Protein AF-A0A3D1GCQ6-F1 (afdb_monomer)

pLDDT: mean 86.33, std 13.27, range [51.41, 97.94]

Secondary structure (DSSP, 8-state):
-HHHHHHHHTPPPSS-HHHHHHHHHHHHHHHHHHHTTS---PPP-TTTTGGGS----HHHHHTT--

Solvent-accessible surface area (backbone atoms only — not comparable to full-atom values): 4219 Å² total; per-residue (Å²): 110,66,70,62,49,20,66,76,68,72,46,58,52,91,69,56,72,54,60,54,50,56,60,62,46,50,59,64,52,48,53,53,19,53,76,60,75,63,44,93,72,88,80,83,71,78,61,77,67,54,78,75,54,90,66,60,59,58,47,55,48,60,71,71,80,109

Foldseek 3Di:
DQVVVCVVVVADDQADPQNVVQVVVVVVVCVVCVVVVNDDDDGDDPPVCCVVPPDDRSNVNVVVVD

Structure (mmCIF, N/CA/C/O backbone):
data_AF-A0A3D1GCQ6-F1
#
_entry.id   AF-A0A3D1GCQ6-F1
#
loop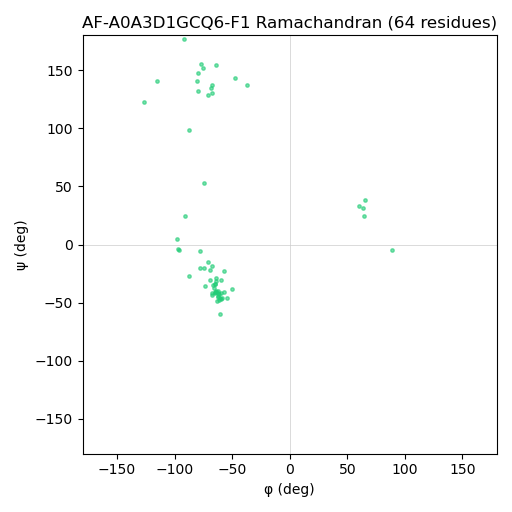_
_atom_site.group_PDB
_atom_site.id
_atom_site.type_symbol
_atom_site.label_atom_id
_atom_site.label_alt_id
_atom_site.label_comp_id
_atom_site.label_asym_id
_atom_site.label_entity_id
_atom_site.label_seq_id
_atom_site.pdbx_PDB_ins_code
_atom_site.Cartn_x
_atom_site.Cartn_y
_atom_site.Cartn_z
_atom_site.occupancy
_atom_site.B_iso_or_equiv
_atom_site.auth_seq_id
_atom_site.auth_comp_id
_atom_site.auth_asym_id
_atom_site.auth_atom_id
_atom_site.pdbx_PDB_model_num
ATOM 1 N N . TYR A 1 1 ? 14.185 12.538 -9.412 1.00 80.06 1 TYR A N 1
ATOM 2 C CA . TYR A 1 1 ? 14.155 12.145 -10.836 1.00 80.06 1 TYR A CA 1
ATOM 3 C C . TYR A 1 1 ? 13.771 10.676 -11.073 1.00 80.06 1 TYR A C 1
ATOM 5 O O . TYR A 1 1 ? 13.536 10.333 -12.219 1.00 80.06 1 TYR A O 1
ATOM 13 N N . ARG A 1 2 ? 13.621 9.823 -10.039 1.00 86.56 2 ARG A N 1
ATOM 14 C CA . ARG A 1 2 ? 13.346 8.375 -10.180 1.00 86.56 2 ARG A CA 1
ATOM 15 C C . ARG A 1 2 ? 12.122 8.024 -11.033 1.00 86.56 2 ARG A C 1
ATOM 17 O O . ARG A 1 2 ? 12.250 7.205 -11.928 1.00 86.56 2 ARG A O 1
ATOM 24 N N . LEU A 1 3 ? 10.987 8.697 -10.829 1.00 90.44 3 LEU A N 1
ATOM 25 C CA . LEU A 1 3 ? 9.767 8.457 -11.616 1.00 90.44 3 LEU A CA 1
ATOM 26 C C . LEU A 1 3 ? 9.969 8.742 -13.110 1.00 90.44 3 LEU A C 1
ATOM 28 O O . LEU A 1 3 ? 9.622 7.924 -13.952 1.00 90.44 3 LEU A O 1
ATOM 32 N N . ILE A 1 4 ? 10.570 9.889 -13.437 1.00 93.31 4 ILE A N 1
ATOM 33 C CA . ILE A 1 4 ? 10.845 10.282 -14.827 1.00 93.31 4 ILE A CA 1
ATOM 34 C C . ILE A 1 4 ? 11.857 9.318 -15.457 1.00 93.31 4 ILE A C 1
ATOM 36 O O . ILE A 1 4 ? 11.691 8.906 -16.598 1.00 93.31 4 ILE A O 1
ATOM 40 N N . THR A 1 5 ? 12.889 8.921 -14.712 1.00 90.62 5 THR A N 1
ATOM 41 C CA . THR A 1 5 ? 13.869 7.929 -15.166 1.00 90.62 5 THR A CA 1
ATOM 42 C C . THR A 1 5 ? 13.226 6.570 -15.421 1.00 90.62 5 THR A C 1
ATOM 44 O O . THR A 1 5 ? 13.491 5.981 -16.461 1.00 90.62 5 THR A O 1
ATOM 47 N N . ALA A 1 6 ? 12.358 6.097 -14.526 1.00 89.19 6 ALA A N 1
ATOM 48 C CA . ALA A 1 6 ? 11.644 4.839 -14.703 1.00 89.19 6 ALA A CA 1
ATOM 49 C C . ALA A 1 6 ? 10.745 4.877 -15.945 1.00 89.19 6 ALA A C 1
ATOM 51 O O . ALA A 1 6 ? 10.781 3.954 -16.751 1.00 89.19 6 ALA A O 1
ATOM 52 N N . LEU A 1 7 ? 10.044 5.994 -16.166 1.00 92.19 7 LEU A N 1
ATOM 53 C CA . LEU A 1 7 ? 9.231 6.198 -17.363 1.00 92.19 7 LEU A CA 1
ATOM 54 C C . LEU A 1 7 ? 10.073 6.196 -18.648 1.00 92.19 7 LEU A C 1
ATOM 56 O O . LEU A 1 7 ? 9.712 5.536 -19.616 1.00 92.19 7 LEU A O 1
ATOM 60 N N . ASN A 1 8 ? 11.207 6.902 -18.651 1.00 94.25 8 ASN A N 1
ATOM 61 C CA . ASN A 1 8 ? 12.086 6.987 -19.820 1.00 94.25 8 ASN A CA 1
ATOM 62 C C . ASN A 1 8 ? 12.797 5.662 -20.137 1.00 94.25 8 ASN A C 1
ATOM 64 O O . ASN A 1 8 ? 13.112 5.409 -21.295 1.00 94.25 8 ASN A O 1
ATOM 68 N N . LEU A 1 9 ? 13.079 4.840 -19.122 1.00 91.38 9 LEU A N 1
ATOM 69 C CA . LEU A 1 9 ? 13.781 3.561 -19.262 1.00 91.38 9 LEU A CA 1
ATOM 70 C C . LEU A 1 9 ? 12.836 2.350 -19.332 1.00 91.38 9 LEU A C 1
ATOM 72 O O . LEU A 1 9 ? 13.311 1.231 -19.498 1.00 91.38 9 LEU A O 1
ATOM 76 N N . GLY A 1 10 ? 11.522 2.548 -19.182 1.00 89.44 10 GLY A N 1
ATOM 77 C CA . GLY A 1 10 ? 10.552 1.451 -19.093 1.00 89.44 10 GLY A CA 1
ATOM 78 C C . GLY A 1 10 ? 10.741 0.567 -17.855 1.00 89.44 10 GLY A C 1
ATOM 79 O O . GLY A 1 10 ? 10.359 -0.600 -17.871 1.00 89.44 10 GLY A O 1
ATOM 80 N N . LEU A 1 11 ? 11.352 1.103 -16.795 1.00 88.62 11 LEU A N 1
ATOM 81 C CA . LEU A 1 11 ? 11.536 0.389 -15.535 1.00 88.62 11 LEU A CA 1
ATOM 82 C C . LEU A 1 11 ? 10.241 0.432 -14.720 1.00 88.62 11 LEU A C 1
ATOM 84 O O . LEU A 1 11 ? 9.515 1.433 -14.759 1.00 88.62 11 LEU A O 1
ATOM 88 N N . PRO A 1 12 ? 9.958 -0.61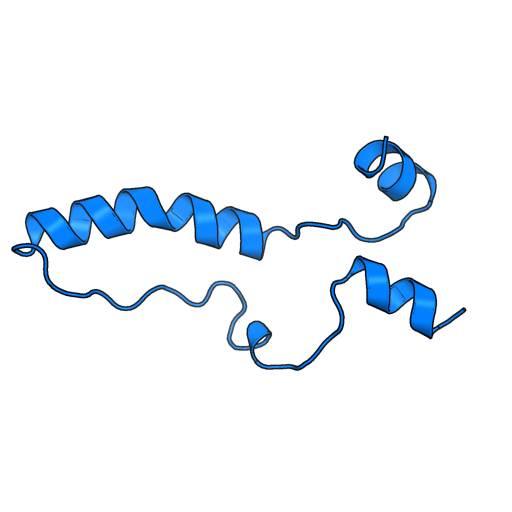2 -13.932 1.00 87.44 12 PRO A N 1
ATOM 89 C CA . PRO A 1 12 ? 8.866 -0.563 -12.988 1.00 87.44 12 PRO A CA 1
ATOM 90 C C . PRO A 1 12 ? 9.121 0.497 -11.912 1.00 87.44 12 PRO A C 1
ATOM 92 O O . PRO A 1 12 ? 10.259 0.861 -11.599 1.00 87.44 12 PRO A O 1
ATOM 95 N N . LEU A 1 13 ? 8.027 0.992 -11.343 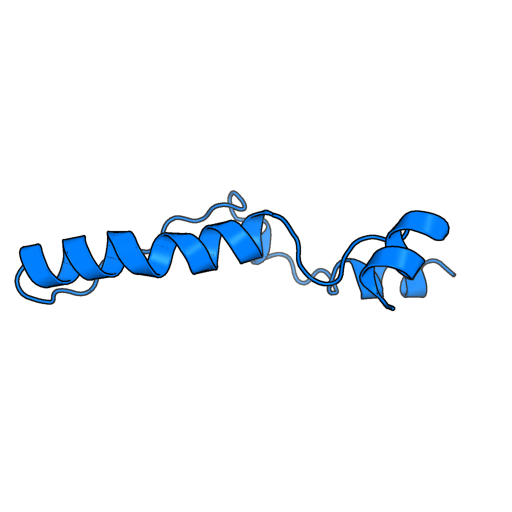1.00 87.62 13 LEU A N 1
ATOM 96 C CA . LEU A 1 13 ? 8.069 2.007 -10.303 1.00 87.62 13 LEU A CA 1
ATOM 97 C C . LEU A 1 13 ? 8.457 1.412 -8.950 1.00 87.62 13 LEU A C 1
ATOM 99 O O . LEU A 1 13 ? 8.206 0.248 -8.648 1.00 87.62 13 LEU A O 1
ATOM 103 N N . ASP A 1 14 ? 9.012 2.277 -8.108 1.00 86.38 14 ASP A N 1
ATOM 104 C CA . ASP A 1 14 ? 9.365 1.964 -6.722 1.00 86.38 14 ASP A CA 1
ATOM 105 C C . ASP A 1 14 ? 8.133 1.626 -5.862 1.00 86.38 14 ASP A C 1
ATOM 107 O O . ASP A 1 14 ? 8.247 0.907 -4.874 1.00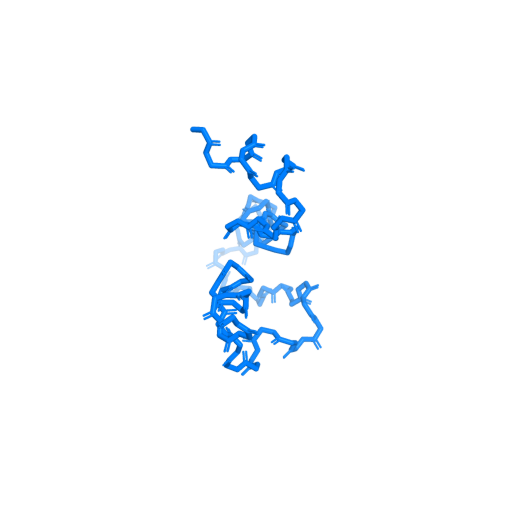 86.38 14 ASP A O 1
ATOM 111 N N . ILE A 1 15 ? 6.984 2.203 -6.228 1.00 89.25 15 ILE A N 1
ATOM 112 C CA . ILE A 1 15 ? 5.690 2.094 -5.551 1.00 89.25 15 ILE A CA 1
ATOM 113 C C . ILE A 1 15 ? 4.681 1.650 -6.605 1.00 89.25 15 ILE A C 1
ATOM 115 O O . ILE A 1 15 ? 4.521 2.325 -7.628 1.00 89.25 15 ILE A O 1
ATOM 119 N N . ASN A 1 16 ? 4.005 0.529 -6.365 1.00 88.25 16 ASN A N 1
ATOM 120 C CA . ASN A 1 16 ? 2.982 0.024 -7.272 1.00 88.25 16 ASN A CA 1
ATOM 121 C C . ASN A 1 16 ? 1.580 0.550 -6.888 1.00 88.25 16 ASN A C 1
ATOM 123 O O . ASN A 1 16 ? 1.381 1.279 -5.909 1.00 88.25 16 ASN A O 1
ATOM 127 N N . VAL A 1 17 ? 0.577 0.195 -7.695 1.00 90.94 17 VAL A N 1
ATOM 128 C CA . VAL A 1 17 ? -0.814 0.621 -7.471 1.00 90.94 17 VAL A CA 1
ATOM 129 C C . VAL A 1 17 ? -1.406 0.055 -6.176 1.00 90.94 17 VAL A C 1
ATOM 131 O O . VAL A 1 17 ? -2.188 0.733 -5.511 1.00 90.94 17 VAL A O 1
ATOM 134 N N . TYR A 1 18 ? -1.022 -1.162 -5.794 1.00 92.06 18 TYR A N 1
ATOM 135 C CA . TYR A 1 18 ? -1.551 -1.848 -4.619 1.00 92.06 18 TYR A CA 1
AT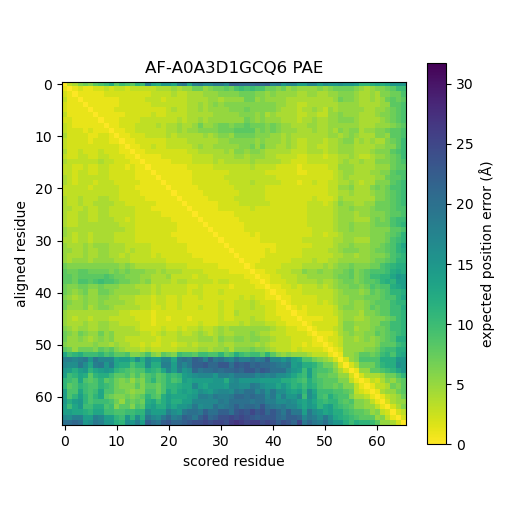OM 136 C C . TYR A 1 18 ? -1.017 -1.246 -3.319 1.00 92.06 18 TYR A C 1
ATOM 138 O O . TYR A 1 18 ? -1.780 -1.116 -2.366 1.00 92.06 18 TYR A O 1
ATOM 146 N N . ASP A 1 19 ? 0.240 -0.797 -3.306 1.00 91.06 19 ASP A N 1
ATOM 147 C CA . ASP A 1 19 ? 0.830 -0.061 -2.183 1.00 91.06 19 ASP A CA 1
ATOM 148 C C . ASP A 1 19 ? 0.042 1.230 -1.925 1.00 91.06 19 ASP A C 1
ATOM 150 O O . ASP A 1 19 ? -0.385 1.518 -0.806 1.00 91.06 19 ASP A O 1
ATOM 154 N N . SER A 1 20 ? -0.237 1.974 -3.000 1.00 93.06 20 SER A N 1
ATOM 155 C CA . SER A 1 20 ? -1.001 3.223 -2.927 1.00 93.06 20 SER A CA 1
ATOM 156 C C . SER A 1 20 ? -2.448 2.983 -2.478 1.00 93.06 20 SER A C 1
ATOM 158 O O . SER A 1 20 ? -2.971 3.729 -1.649 1.00 93.06 20 SER A O 1
ATOM 160 N N . ALA A 1 21 ? -3.094 1.928 -2.986 1.00 94.44 21 ALA A N 1
ATOM 161 C CA . ALA A 1 21 ? -4.442 1.534 -2.578 1.00 94.44 21 ALA A CA 1
ATOM 162 C C . ALA A 1 21 ? -4.496 1.119 -1.099 1.00 94.44 21 ALA A C 1
ATOM 164 O O . ALA A 1 21 ? -5.415 1.51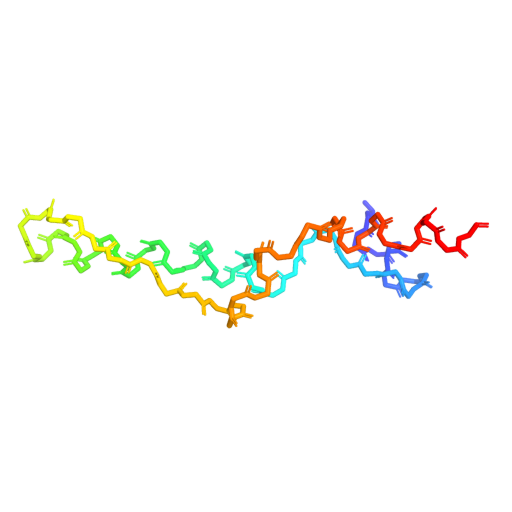0 -0.379 1.00 94.44 21 ALA A O 1
ATOM 165 N N . MET A 1 22 ? -3.487 0.385 -0.629 1.00 94.56 22 MET A N 1
ATOM 166 C CA . MET A 1 22 ? -3.362 -0.025 0.767 1.00 94.56 22 MET A CA 1
ATOM 167 C C . MET A 1 22 ? -3.223 1.181 1.702 1.00 94.56 22 MET A C 1
ATOM 169 O O . MET A 1 22 ? -3.903 1.235 2.727 1.00 94.56 22 MET A O 1
ATOM 173 N N . TRP A 1 23 ? -2.433 2.189 1.325 1.00 95.00 23 TRP A N 1
ATOM 174 C CA . TRP A 1 23 ? -2.325 3.432 2.095 1.00 95.00 23 TRP A CA 1
ATOM 175 C C . TRP A 1 23 ? -3.616 4.247 2.084 1.00 95.00 23 TRP A C 1
ATOM 177 O O . TRP A 1 23 ? -4.039 4.739 3.129 1.00 95.00 23 TRP A O 1
ATOM 187 N N . ALA A 1 24 ? -4.280 4.349 0.931 1.00 96.25 24 ALA A N 1
ATOM 188 C CA . ALA A 1 24 ? -5.556 5.050 0.821 1.00 96.25 24 ALA A CA 1
ATOM 189 C C . ALA A 1 24 ? -6.665 4.378 1.650 1.00 96.25 24 ALA A C 1
ATOM 191 O O . ALA A 1 24 ? -7.532 5.063 2.188 1.00 96.25 24 ALA A O 1
ATOM 192 N N . ALA A 1 25 ? -6.619 3.052 1.806 1.00 96.38 25 ALA A N 1
ATOM 193 C CA . ALA A 1 25 ? -7.585 2.297 2.598 1.00 96.38 25 ALA A CA 1
ATOM 194 C C . ALA A 1 25 ? -7.507 2.589 4.106 1.00 96.38 25 ALA A C 1
ATOM 196 O O . ALA A 1 25 ? -8.476 2.337 4.821 1.00 96.38 25 ALA A O 1
ATOM 197 N N . VAL A 1 26 ? -6.404 3.156 4.608 1.00 96.50 26 VAL A N 1
ATOM 198 C CA . VAL A 1 26 ? -6.246 3.457 6.040 1.00 96.50 26 VAL A CA 1
ATOM 199 C C . VAL A 1 26 ? -7.316 4.423 6.541 1.00 96.50 26 VAL A C 1
ATOM 201 O O . VAL A 1 26 ? -7.877 4.197 7.612 1.00 96.50 26 VAL A O 1
ATOM 204 N N . THR A 1 27 ? -7.640 5.460 5.770 1.00 97.12 27 THR A N 1
ATOM 205 C CA . THR A 1 27 ? -8.647 6.459 6.150 1.00 97.12 27 THR A CA 1
ATOM 206 C C . THR A 1 27 ? -10.040 5.846 6.359 1.00 97.12 27 THR A C 1
ATOM 208 O O . THR A 1 27 ? -10.523 5.892 7.492 1.00 97.12 27 THR A O 1
ATOM 211 N N . PRO A 1 28 ? -10.675 5.201 5.357 1.00 96.62 28 PRO A N 1
ATOM 212 C CA . PRO A 1 28 ? -12.003 4.615 5.539 1.00 96.62 28 PRO A CA 1
ATOM 213 C C . PRO A 1 28 ? -12.009 3.462 6.556 1.00 96.62 28 PRO A C 1
ATOM 215 O O . PRO A 1 28 ? -12.969 3.310 7.308 1.00 96.62 28 PRO A O 1
ATOM 218 N N . MET A 1 29 ? -10.934 2.668 6.650 1.00 96.56 29 MET A N 1
ATOM 219 C CA . MET A 1 29 ? -10.844 1.603 7.659 1.00 96.56 29 MET A CA 1
ATOM 220 C C . MET A 1 29 ? -10.777 2.159 9.085 1.00 96.56 29 MET A C 1
ATOM 222 O O . MET A 1 29 ? -11.349 1.573 10.006 1.00 96.56 29 MET A O 1
ATOM 226 N N . SER A 1 30 ? -10.120 3.304 9.272 1.00 96.88 30 SER A N 1
ATOM 227 C CA . SER A 1 30 ? -10.061 3.982 10.569 1.00 96.88 30 SER A CA 1
ATOM 228 C C . SER A 1 30 ? -11.432 4.523 10.974 1.00 96.88 30 SER A C 1
ATOM 230 O O . SER A 1 30 ? -11.851 4.332 12.115 1.00 96.88 30 SER A O 1
ATOM 232 N N . GLU A 1 31 ? -12.166 5.131 10.040 1.00 97.69 31 GLU A N 1
ATOM 233 C CA . GLU A 1 31 ? -13.541 5.595 10.271 1.00 97.69 31 GLU A CA 1
ATOM 234 C C . GLU A 1 31 ? -14.466 4.438 10.676 1.00 97.69 31 GLU A C 1
ATOM 236 O O . GLU A 1 31 ? -15.191 4.536 11.669 1.00 97.69 31 GLU A O 1
ATOM 241 N N . LEU A 1 3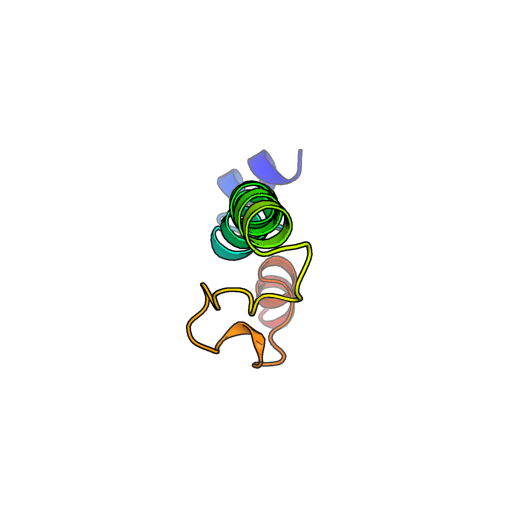2 ? -14.385 3.306 9.967 1.00 97.31 32 LEU A N 1
ATOM 242 C CA . LEU A 1 32 ? -15.146 2.095 10.286 1.00 97.31 32 LEU A CA 1
ATOM 243 C C . LEU A 1 32 ? -14.786 1.520 11.661 1.00 97.31 32 LEU A C 1
ATOM 245 O O . LEU A 1 32 ? -15.678 1.081 12.393 1.00 97.31 32 LEU A O 1
ATOM 249 N N . SER A 1 33 ? -13.502 1.527 12.032 1.00 97.94 33 SER A N 1
ATOM 250 C CA . SER A 1 33 ? -13.047 1.052 13.343 1.00 97.94 33 SER A CA 1
ATOM 251 C C . SER A 1 33 ? -13.624 1.920 14.458 1.00 97.94 33 SER A C 1
ATOM 253 O O . SER A 1 33 ? -14.243 1.390 15.382 1.00 97.94 33 SER A O 1
ATOM 255 N N . VAL A 1 34 ? -13.520 3.247 14.336 1.00 97.88 34 VAL A N 1
ATOM 256 C CA . VAL A 1 34 ? -14.069 4.200 15.313 1.00 97.88 34 VAL A CA 1
ATOM 257 C C . VAL A 1 34 ? -15.586 4.043 15.441 1.00 97.88 34 VAL A C 1
ATOM 259 O O . VAL A 1 34 ? -16.095 3.931 16.558 1.00 97.88 34 VAL A O 1
ATOM 262 N N . ALA A 1 35 ? -16.307 3.940 14.320 1.00 97.56 35 ALA A N 1
ATOM 263 C CA . ALA A 1 35 ? -17.749 3.684 14.316 1.00 97.56 35 ALA A CA 1
ATOM 264 C C . ALA A 1 35 ? -18.114 2.355 15.007 1.00 97.56 35 ALA A C 1
ATOM 266 O O . ALA A 1 35 ? -19.159 2.240 15.648 1.00 97.56 35 ALA A O 1
ATOM 267 N N . SER A 1 36 ? -17.218 1.370 14.943 1.00 96.69 36 SER A N 1
ATOM 268 C CA . SER A 1 36 ? -17.370 0.044 15.547 1.00 96.69 36 SER A CA 1
ATOM 269 C C . SER A 1 36 ? -16.805 -0.048 16.972 1.00 96.69 36 SER A C 1
ATOM 271 O O . SER A 1 36 ? -16.488 -1.142 17.430 1.00 96.69 36 SER A O 1
ATOM 273 N N . LYS A 1 37 ? -16.700 1.074 17.703 1.00 97.06 37 LYS A N 1
ATOM 274 C CA . LYS A 1 37 ? -16.133 1.158 19.069 1.00 97.06 37 LYS A CA 1
ATOM 275 C C . LYS A 1 37 ? -14.637 0.827 19.142 1.00 97.06 37 LYS A C 1
ATOM 277 O O . LYS A 1 37 ? -14.180 0.205 20.100 1.00 97.06 37 LYS A O 1
ATOM 282 N N . SER A 1 38 ? -13.881 1.255 18.136 1.00 95.44 38 SER A N 1
ATOM 283 C CA . SER A 1 38 ? -12.422 1.107 18.049 1.00 95.44 38 SER A CA 1
ATOM 284 C C . SER A 1 38 ? -11.944 -0.348 18.063 1.00 95.44 38 SER A C 1
ATOM 286 O O . SER A 1 38 ? -10.878 -0.663 18.594 1.00 95.44 38 SER A O 1
ATOM 288 N N . VAL A 1 39 ? -12.739 -1.256 17.491 1.00 97.19 39 VAL A N 1
ATOM 289 C CA . VAL A 1 39 ? -12.339 -2.659 17.324 1.00 97.19 39 VAL A CA 1
ATOM 290 C C . VAL A 1 39 ? -11.325 -2.807 16.191 1.00 97.19 39 VAL A C 1
ATOM 292 O O . VAL A 1 39 ? -11.323 -2.038 15.226 1.00 97.19 39 VAL A O 1
ATOM 295 N N . SER A 1 40 ? -10.478 -3.831 16.296 1.00 96.19 40 SER A N 1
ATOM 296 C CA . SER A 1 40 ? -9.570 -4.214 15.214 1.00 96.19 40 SER A CA 1
ATOM 297 C C . SER A 1 40 ? -10.366 -4.757 14.027 1.00 96.19 40 SER A C 1
ATOM 299 O O . SER A 1 40 ? -11.222 -5.627 14.201 1.00 96.19 40 SER A O 1
ATOM 301 N N . LEU A 1 41 ? -10.079 -4.243 12.831 1.00 94.81 41 LEU A N 1
ATOM 302 C CA . LEU A 1 41 ? -10.716 -4.653 11.583 1.00 94.81 41 LEU A CA 1
ATOM 303 C C . LEU A 1 41 ? -9.687 -5.298 10.646 1.00 94.81 41 LEU A C 1
ATOM 305 O O . LEU A 1 41 ? -8.557 -4.811 10.554 1.00 94.81 41 LEU A O 1
ATOM 309 N N . PRO A 1 42 ? -10.056 -6.371 9.924 1.00 94.12 42 PRO A N 1
ATOM 310 C CA . PRO A 1 42 ? -9.181 -6.963 8.923 1.00 94.12 42 PRO A CA 1
ATOM 311 C C . PRO A 1 42 ? -9.002 -6.009 7.737 1.00 94.12 42 PRO A C 1
ATOM 313 O O . PRO A 1 42 ? -9.974 -5.448 7.231 1.00 94.12 42 PRO A O 1
ATOM 316 N N . PHE A 1 43 ? -7.761 -5.848 7.274 1.00 93.69 43 PHE A N 1
ATOM 317 C CA . PHE A 1 43 ? -7.468 -5.068 6.073 1.00 93.69 43 PHE A CA 1
ATOM 318 C C . PHE A 1 43 ? -7.720 -5.886 4.799 1.00 93.69 43 PHE A C 1
ATOM 320 O O . PHE A 1 43 ? -7.391 -7.076 4.764 1.00 93.69 43 PHE A O 1
ATOM 327 N N . PRO A 1 44 ? -8.272 -5.264 3.743 1.00 93.44 44 PRO A N 1
ATOM 328 C CA . PRO A 1 44 ? -8.449 -5.922 2.455 1.00 93.44 44 PRO A CA 1
ATOM 329 C C . PRO A 1 44 ? -7.100 -6.208 1.780 1.00 93.44 44 PRO A C 1
ATOM 331 O O . PRO A 1 44 ? -6.210 -5.358 1.743 1.00 93.44 44 PRO A O 1
ATOM 334 N N . ASP A 1 45 ? -6.966 -7.405 1.208 1.00 94.25 45 ASP A N 1
ATOM 335 C CA . ASP A 1 45 ? -5.814 -7.785 0.388 1.00 94.25 45 ASP A CA 1
ATOM 336 C C . ASP A 1 45 ? -6.047 -7.374 -1.070 1.00 94.25 45 ASP A C 1
ATOM 338 O O . ASP A 1 45 ? -6.709 -8.076 -1.837 1.00 94.25 45 ASP A O 1
ATOM 342 N N . PHE A 1 46 ? -5.481 -6.232 -1.459 1.00 93.00 46 PHE A N 1
ATOM 343 C CA . PHE A 1 46 ? -5.589 -5.710 -2.824 1.00 93.00 46 PHE A CA 1
ATOM 344 C C . PHE A 1 46 ? -4.783 -6.506 -3.858 1.00 93.00 46 PHE A C 1
ATOM 346 O O . PHE A 1 46 ? -5.014 -6.360 -5.054 1.00 93.00 46 PHE A O 1
ATOM 353 N N . THR A 1 47 ? -3.855 -7.352 -3.412 1.00 90.88 47 THR A N 1
ATOM 354 C CA . THR A 1 47 ? -2.935 -8.101 -4.279 1.00 90.88 47 THR A CA 1
ATOM 355 C C . THR A 1 47 ? -3.423 -9.526 -4.571 1.00 90.88 47 THR A C 1
ATOM 357 O O . THR A 1 47 ? -2.774 -10.266 -5.312 1.00 90.88 47 THR A O 1
ATOM 360 N N . GLY A 1 48 ? -4.533 -9.952 -3.958 1.00 91.50 48 GLY A N 1
ATOM 361 C CA . GLY A 1 48 ? -5.063 -11.310 -4.110 1.00 91.50 48 GLY A CA 1
ATOM 362 C C . GLY A 1 48 ? -4.121 -12.399 -3.581 1.00 91.50 48 GLY A C 1
ATOM 363 O O . GLY A 1 48 ? -4.080 -13.498 -4.127 1.00 91.50 48 GLY A O 1
ATOM 364 N N . GLY A 1 49 ? -3.334 -12.098 -2.545 1.00 90.56 49 GLY A N 1
ATOM 365 C CA . GLY A 1 49 ? -2.378 -13.019 -1.929 1.00 90.56 49 GLY A CA 1
ATOM 366 C C . GLY A 1 49 ? -0.979 -13.007 -2.545 1.00 90.56 49 GLY A C 1
ATOM 367 O O . GLY A 1 49 ? -0.088 -13.660 -2.000 1.00 90.56 49 GLY A O 1
ATOM 368 N N . THR A 1 50 ? -0.756 -12.254 -3.626 1.00 87.38 50 THR A N 1
ATOM 369 C CA . THR A 1 50 ? 0.561 -12.162 -4.282 1.00 87.38 50 THR A CA 1
ATOM 370 C C . THR A 1 50 ? 1.594 -11.415 -3.433 1.00 87.38 50 THR A C 1
ATOM 372 O O . THR A 1 50 ? 2.779 -11.714 -3.529 1.00 87.38 50 THR A O 1
ATOM 375 N N . TRP A 1 51 ? 1.180 -10.569 -2.482 1.00 86.19 51 TRP A N 1
ATOM 376 C CA . TRP A 1 51 ? 2.094 -9.948 -1.507 1.00 86.19 51 TRP A CA 1
ATOM 377 C C . TRP A 1 51 ? 2.910 -10.954 -0.674 1.00 86.19 51 TRP A C 1
ATOM 379 O O . TRP A 1 51 ? 3.953 -10.606 -0.129 1.00 86.19 51 TRP A O 1
ATOM 389 N N . LYS A 1 52 ? 2.436 -12.203 -0.548 1.00 87.44 52 LYS A N 1
ATOM 390 C CA . LYS A 1 52 ? 3.118 -13.269 0.203 1.00 87.44 52 LYS A CA 1
ATOM 391 C C . LYS A 1 52 ? 4.279 -13.885 -0.564 1.00 87.44 52 LYS A C 1
ATOM 393 O O . LYS A 1 52 ? 5.122 -14.548 0.041 1.00 87.44 52 LYS A O 1
ATOM 398 N N . THR A 1 53 ? 4.306 -13.730 -1.887 1.00 84.12 53 THR A N 1
ATOM 399 C CA . THR A 1 53 ? 5.467 -14.155 -2.662 1.00 84.12 53 THR A CA 1
ATOM 400 C C . THR A 1 53 ? 6.612 -13.200 -2.368 1.00 84.12 53 THR A C 1
ATOM 402 O O . THR A 1 53 ? 6.445 -11.986 -2.418 1.00 84.12 53 THR A O 1
ATOM 405 N N . HIS A 1 54 ? 7.766 -13.762 -2.010 1.00 59.66 54 HIS A N 1
ATOM 406 C CA . HIS A 1 54 ? 8.990 -13.031 -1.688 1.00 59.66 54 HIS A CA 1
ATOM 407 C C . HIS A 1 54 ? 9.640 -12.492 -2.973 1.00 59.66 54 HIS A C 1
ATOM 409 O O . HIS A 1 54 ? 10.803 -12.766 -3.264 1.00 59.66 54 HIS A O 1
ATOM 415 N N . ASP A 1 55 ? 8.869 -11.765 -3.775 1.00 61.56 55 ASP A N 1
ATOM 416 C CA . ASP A 1 55 ? 9.415 -11.074 -4.921 1.00 61.56 55 ASP A CA 1
ATOM 417 C C . ASP A 1 55 ? 10.069 -9.784 -4.445 1.00 61.56 55 ASP A C 1
ATOM 419 O O . ASP A 1 55 ? 9.546 -9.013 -3.638 1.00 61.56 55 ASP A O 1
ATOM 423 N N . GLN A 1 56 ? 11.284 -9.584 -4.939 1.00 61.91 56 GLN A N 1
ATOM 424 C CA . GLN A 1 56 ? 11.989 -8.322 -4.844 1.00 61.91 56 GLN A CA 1
ATOM 425 C C . GLN A 1 56 ? 11.045 -7.183 -5.259 1.00 61.91 56 GLN A C 1
ATOM 427 O O . GLN A 1 56 ? 10.250 -7.355 -6.192 1.00 61.91 56 GLN A O 1
ATOM 432 N N . LEU A 1 57 ? 11.160 -6.026 -4.579 1.00 67.31 57 LEU A N 1
ATOM 433 C CA . LEU A 1 57 ? 10.546 -4.764 -5.023 1.00 67.31 57 LEU A CA 1
ATOM 434 C C . LEU A 1 57 ? 10.626 -4.696 -6.549 1.00 67.31 57 LEU A C 1
ATOM 436 O O . LEU A 1 57 ? 11.666 -5.057 -7.093 1.00 67.31 57 LEU A O 1
ATOM 440 N N . GLU A 1 58 ? 9.569 -4.264 -7.234 1.00 69.75 58 GLU A N 1
ATOM 441 C CA . GLU A 1 58 ? 9.501 -4.346 -8.703 1.00 69.75 58 GLU A CA 1
ATOM 442 C C . GLU A 1 58 ? 10.767 -3.773 -9.376 1.00 69.75 58 GLU A C 1
ATOM 444 O O . GLU A 1 58 ? 11.325 -4.374 -10.291 1.00 69.75 58 GLU A O 1
ATOM 449 N N . ILE A 1 59 ? 11.320 -2.681 -8.833 1.00 64.81 59 ILE A N 1
ATOM 450 C CA . ILE A 1 59 ? 12.608 -2.109 -9.258 1.00 64.81 59 ILE A CA 1
ATOM 451 C C . ILE A 1 59 ? 13.794 -3.087 -9.170 1.00 64.81 59 ILE A C 1
ATOM 453 O O . ILE A 1 59 ? 14.630 -3.132 -10.065 1.00 64.81 59 ILE A O 1
ATOM 457 N N . ASN A 1 60 ? 13.866 -3.892 -8.114 1.00 64.00 60 ASN A N 1
ATOM 458 C CA . ASN A 1 60 ? 14.914 -4.884 -7.893 1.00 64.00 60 ASN A CA 1
ATOM 459 C C . ASN A 1 60 ? 14.750 -6.123 -8.788 1.00 64.00 60 ASN A C 1
ATOM 461 O O . ASN A 1 60 ? 15.735 -6.825 -8.996 1.00 64.00 60 ASN A O 1
ATOM 465 N N . ARG A 1 61 ? 13.550 -6.380 -9.333 1.00 61.47 61 ARG A N 1
ATOM 466 C CA . ARG A 1 61 ? 13.334 -7.464 -10.304 1.00 61.47 61 ARG A CA 1
ATOM 467 C C . ARG A 1 61 ? 14.112 -7.215 -11.599 1.00 61.47 61 ARG A C 1
ATOM 469 O O . ARG A 1 61 ? 14.760 -8.129 -12.088 1.00 61.47 61 ARG A O 1
ATOM 476 N N . VAL A 1 62 ? 14.167 -5.970 -12.082 1.00 61.75 62 VAL A N 1
ATOM 477 C CA . VAL A 1 62 ? 14.907 -5.643 -13.318 1.00 61.75 62 VAL A CA 1
ATOM 478 C C . VAL A 1 62 ? 16.418 -5.836 -13.184 1.00 61.75 62 VAL A C 1
ATOM 480 O O . VAL A 1 62 ? 17.063 -6.294 -14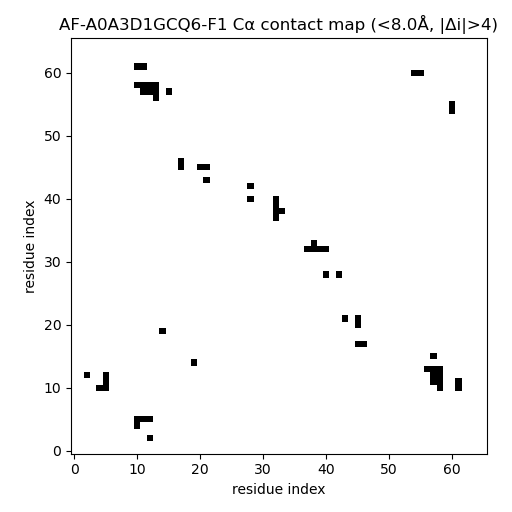.120 1.00 61.75 62 VAL A O 1
AT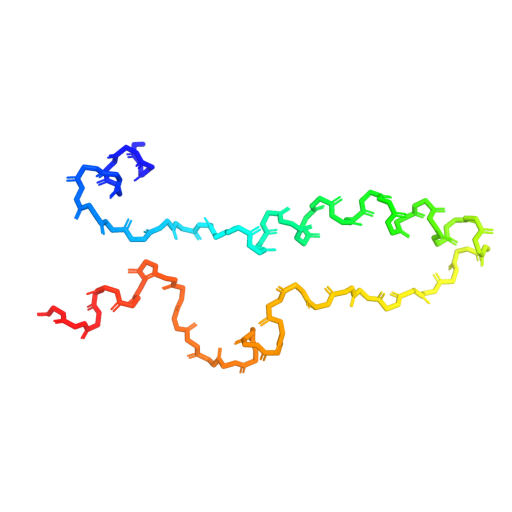OM 483 N N . PHE A 1 63 ? 17.000 -5.524 -12.025 1.00 60.59 63 PHE A N 1
ATOM 484 C CA . PHE A 1 63 ? 18.449 -5.658 -11.813 1.00 60.59 63 PHE A CA 1
ATOM 485 C C . PHE A 1 63 ? 18.914 -7.095 -11.556 1.00 60.59 63 PHE A C 1
ATOM 487 O O . PHE A 1 63 ? 20.111 -7.327 -11.423 1.00 60.59 63 PHE A O 1
ATOM 494 N N . LYS A 1 64 ? 17.989 -8.050 -11.437 1.00 54.28 64 LYS A N 1
ATOM 495 C CA . LYS A 1 64 ? 18.313 -9.468 -11.268 1.00 54.28 64 LYS A CA 1
ATOM 496 C C . LYS A 1 64 ? 18.498 -10.187 -12.607 1.00 54.28 64 LYS A C 1
ATOM 498 O O . LYS A 1 64 ? 19.236 -11.166 -12.661 1.00 54.28 64 LYS A O 1
ATOM 503 N N . ASP A 1 65 ? 17.843 -9.690 -13.654 1.00 54.28 65 ASP A N 1
ATOM 504 C CA . ASP A 1 65 ? 17.850 -10.268 -15.002 1.00 54.28 65 ASP A CA 1
ATOM 505 C C . ASP A 1 65 ? 18.864 -9.581 -15.948 1.00 54.28 65 ASP A C 1
ATOM 507 O O . ASP A 1 65 ? 18.912 -9.902 -17.137 1.00 54.28 65 ASP A O 1
ATOM 511 N N . ALA A 1 66 ? 19.663 -8.641 -15.426 1.00 51.41 66 ALA A N 1
ATOM 512 C CA . ALA A 1 66 ? 20.753 -7.940 -16.114 1.00 51.41 66 ALA A CA 1
ATOM 513 C C . ALA A 1 66 ? 22.123 -8.484 -15.682 1.00 51.41 66 ALA A C 1
ATOM 515 O O . ALA A 1 66 ? 23.011 -8.584 -16.560 1.00 51.41 66 ALA A O 1
#

Mean predicted aligned error: 5.8 Å

Radius of gyration: 16.25 Å; Cα contacts (8 Å, |Δi|>4): 31; chains: 1; bounding box: 38×26×39 Å

Sequence (66 aa):
YRLITALNLGLPLDINVYDSAMWAAVTPMSELSVASKSVSLPFPDFTGGTWKTHDQLEINRVFKDA